Protein AF-A0A5K1GV53-F1 (afdb_monomer_lite)

Structure (mmCIF, N/CA/C/O backbone):
data_AF-A0A5K1GV53-F1
#
_entry.id   AF-A0A5K1GV53-F1
#
loop_
_atom_site.group_PDB
_atom_site.id
_atom_site.type_symbol
_atom_site.label_atom_id
_atom_site.label_alt_id
_atom_site.label_comp_id
_atom_site.label_asym_id
_atom_site.label_entity_id
_atom_site.label_seq_id
_atom_site.pdbx_PDB_ins_code
_atom_site.Cartn_x
_atom_site.Cartn_y
_atom_site.Cartn_z
_atom_site.occupancy
_atom_site.B_iso_or_equiv
_atom_site.auth_seq_id
_atom_site.auth_comp_id
_atom_site.auth_asym_id
_atom_site.auth_atom_id
_atom_site.pdbx_PDB_model_num
ATOM 1 N N . PRO A 1 1 ? -1.101 -11.400 -3.981 1.00 77.00 1 PRO A N 1
ATOM 2 C CA . PRO A 1 1 ? -1.711 -11.163 -2.645 1.00 77.00 1 PRO A CA 1
ATOM 3 C C . PRO A 1 1 ? -2.270 -9.737 -2.499 1.00 77.00 1 PRO A C 1
ATOM 5 O O . PRO A 1 1 ? -3.432 -9.597 -2.149 1.00 77.00 1 PRO A O 1
ATOM 8 N N . THR A 1 2 ? -1.494 -8.695 -2.830 1.00 80.88 2 THR A N 1
ATOM 9 C CA . THR A 1 2 ? -1.907 -7.278 -2.700 1.00 80.88 2 THR A CA 1
ATOM 10 C C . THR A 1 2 ? -3.130 -6.908 -3.546 1.00 80.88 2 THR A C 1
ATOM 12 O O . THR A 1 2 ? -4.057 -6.297 -3.035 1.00 80.88 2 THR A O 1
ATOM 15 N N . VAL A 1 3 ? -3.178 -7.340 -4.811 1.00 83.06 3 VAL A N 1
ATOM 16 C CA . VAL A 1 3 ? -4.328 -7.118 -5.715 1.00 83.06 3 VAL A CA 1
ATOM 17 C C . VAL A 1 3 ? -5.600 -7.756 -5.157 1.00 83.06 3 VAL A C 1
ATOM 19 O O . VAL A 1 3 ? -6.610 -7.080 -5.032 1.00 83.06 3 VAL A O 1
ATOM 22 N N . ALA A 1 4 ? -5.525 -9.018 -4.726 1.00 87.88 4 ALA A N 1
ATOM 23 C CA . ALA A 1 4 ? -6.665 -9.727 -4.144 1.00 87.88 4 ALA A CA 1
ATOM 24 C C . ALA A 1 4 ? -7.182 -9.062 -2.854 1.00 87.88 4 ALA A C 1
ATOM 26 O O . ALA A 1 4 ? -8.382 -9.044 -2.602 1.00 87.88 4 ALA A O 1
ATOM 27 N N . ALA A 1 5 ? -6.290 -8.491 -2.040 1.00 87.88 5 ALA A N 1
ATOM 28 C CA . ALA A 1 5 ? -6.681 -7.744 -0.848 1.00 87.88 5 ALA A CA 1
ATOM 29 C C . ALA A 1 5 ? -7.381 -6.417 -1.205 1.00 87.88 5 ALA A C 1
ATOM 31 O O . ALA A 1 5 ? -8.389 -6.081 -0.585 1.00 87.88 5 ALA A O 1
ATOM 32 N N . ILE A 1 6 ? -6.917 -5.722 -2.251 1.00 88.19 6 ILE A N 1
ATOM 33 C CA . ILE A 1 6 ? -7.584 -4.524 -2.783 1.00 88.19 6 ILE A CA 1
ATOM 34 C C . ILE A 1 6 ? -8.966 -4.875 -3.349 1.00 88.19 6 ILE A C 1
ATOM 36 O O . ILE A 1 6 ? -9.950 -4.213 -3.036 1.00 88.19 6 ILE A O 1
ATOM 40 N N . GLU A 1 7 ? -9.069 -5.943 -4.140 1.00 88.31 7 GLU A N 1
ATOM 41 C CA . GLU A 1 7 ? -10.346 -6.404 -4.699 1.00 88.31 7 GLU A CA 1
ATOM 42 C C . GLU A 1 7 ? -11.341 -6.818 -3.607 1.00 88.31 7 GLU A C 1
ATOM 44 O O . GLU A 1 7 ? -12.541 -6.593 -3.748 1.00 88.31 7 GLU A O 1
ATOM 49 N N . ALA A 1 8 ? -10.841 -7.347 -2.487 1.00 91.75 8 ALA A N 1
ATOM 50 C CA . ALA A 1 8 ? -11.625 -7.671 -1.299 1.00 91.75 8 ALA A CA 1
ATOM 51 C C . ALA A 1 8 ? -11.963 -6.452 -0.411 1.00 91.75 8 ALA A C 1
A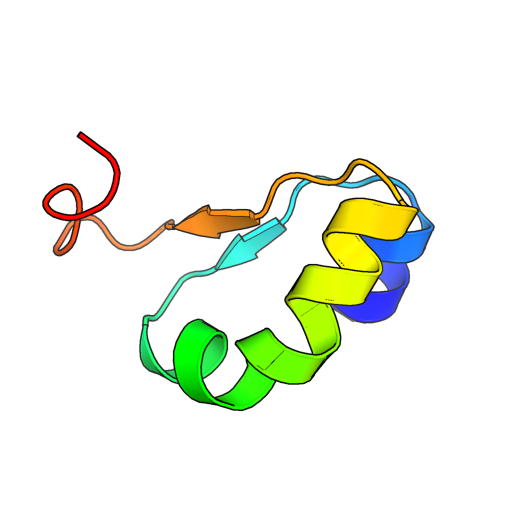TOM 53 O O . ALA A 1 8 ? -12.532 -6.631 0.670 1.00 91.75 8 ALA A O 1
ATOM 54 N N . GLY A 1 9 ? -11.601 -5.231 -0.825 1.00 88.88 9 GLY A N 1
ATOM 55 C CA . GLY A 1 9 ? -11.897 -4.000 -0.090 1.00 88.88 9 GLY A CA 1
ATOM 56 C C . GLY A 1 9 ? -11.102 -3.851 1.210 1.00 88.88 9 GLY A C 1
ATOM 57 O O . GLY A 1 9 ? -11.594 -3.256 2.167 1.00 88.88 9 GLY A O 1
ATOM 58 N N . LYS A 1 10 ? -9.911 -4.455 1.302 1.00 89.19 10 LYS A N 1
ATOM 59 C CA . LYS A 1 10 ? -9.060 -4.391 2.495 1.00 89.19 10 LYS A CA 1
ATOM 60 C C . LYS A 1 10 ? -8.001 -3.316 2.336 1.00 89.19 10 LYS A C 1
ATOM 62 O O . LYS A 1 10 ? -7.237 -3.357 1.377 1.00 89.19 10 LYS A O 1
ATOM 67 N N . ASP A 1 11 ? -7.923 -2.423 3.318 1.00 86.88 11 ASP A N 1
ATOM 68 C CA . ASP A 1 11 ? -6.841 -1.446 3.423 1.00 86.88 11 ASP A CA 1
ATOM 69 C C . ASP A 1 11 ? -5.478 -2.143 3.461 1.00 86.88 11 ASP A C 1
ATOM 71 O O . ASP A 1 11 ? -5.290 -3.171 4.119 1.00 86.88 11 ASP A O 1
ATOM 75 N N . ILE A 1 12 ? -4.529 -1.582 2.716 1.00 85.75 12 ILE A N 1
ATOM 76 C CA . ILE A 1 12 ? -3.199 -2.150 2.524 1.00 85.75 12 ILE A CA 1
ATOM 77 C C . ILE A 1 12 ? -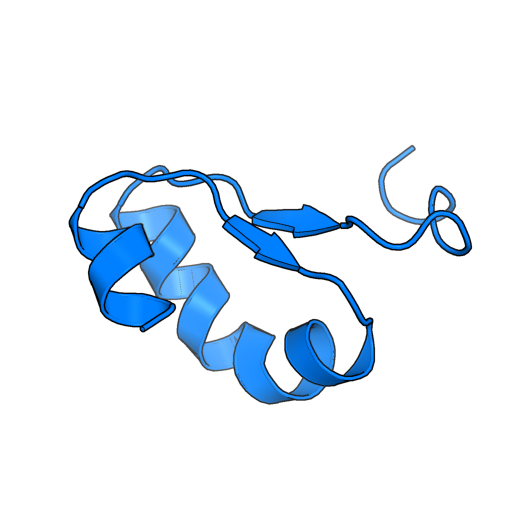2.189 -1.287 3.261 1.00 85.75 12 ILE A C 1
ATOM 79 O O . ILE A 1 12 ? -2.042 -0.106 2.960 1.00 85.75 12 ILE A O 1
ATOM 83 N N . ALA A 1 13 ? -1.443 -1.895 4.175 1.00 84.44 13 ALA A N 1
ATOM 84 C CA . ALA A 1 13 ? -0.280 -1.276 4.789 1.00 84.44 13 ALA A CA 1
ATOM 85 C C . ALA A 1 13 ? 0.983 -1.703 4.018 1.00 84.44 13 ALA A C 1
ATOM 87 O O . ALA A 1 13 ? 1.299 -2.893 3.959 1.00 84.44 13 ALA A O 1
ATOM 88 N N . LEU A 1 14 ? 1.684 -0.759 3.387 1.00 78.31 14 LEU A N 1
ATOM 89 C CA . LEU A 1 14 ? 2.930 -1.026 2.662 1.00 78.31 14 LEU A CA 1
ATOM 90 C C . LEU A 1 14 ? 4.137 -0.720 3.546 1.00 78.31 14 LEU A C 1
ATOM 92 O O . LEU A 1 14 ? 4.305 0.404 4.009 1.00 78.31 14 LEU A O 1
ATOM 96 N N . ALA A 1 15 ? 4.981 -1.730 3.751 1.00 71.25 15 ALA A N 1
ATOM 97 C CA . ALA A 1 15 ? 6.108 -1.682 4.680 1.00 71.25 15 ALA A CA 1
ATOM 98 C C . ALA A 1 15 ? 7.346 -0.938 4.163 1.00 71.25 15 ALA A C 1
ATOM 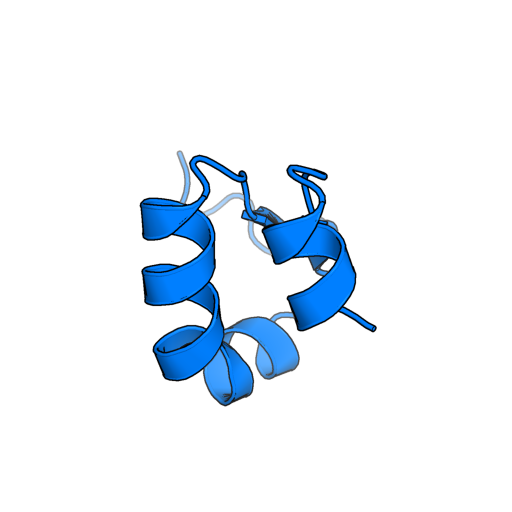100 O O . ALA A 1 15 ? 8.240 -0.680 4.952 1.00 71.25 15 ALA A O 1
ATOM 101 N N . ASN A 1 16 ? 7.433 -0.624 2.868 1.00 70.25 16 ASN A N 1
ATOM 102 C CA . ASN A 1 16 ? 8.637 -0.046 2.271 1.00 70.25 16 ASN A CA 1
ATOM 103 C C . ASN A 1 16 ? 8.325 0.844 1.056 1.00 70.25 16 ASN A C 1
ATOM 105 O O . ASN A 1 16 ? 7.410 0.583 0.264 1.00 70.25 16 ASN A O 1
ATOM 109 N N . LYS A 1 17 ? 9.127 1.900 0.889 1.00 69.25 17 LYS A N 1
ATOM 110 C CA . LYS A 1 17 ? 8.950 2.926 -0.149 1.00 69.25 17 LYS A CA 1
ATOM 111 C C . LYS A 1 17 ? 9.156 2.371 -1.557 1.00 69.25 17 LYS A C 1
ATOM 113 O O . LYS A 1 17 ? 8.449 2.753 -2.486 1.00 69.25 17 LYS A O 1
ATOM 118 N N . GLU A 1 18 ? 10.095 1.447 -1.720 1.00 76.19 18 GLU A N 1
ATOM 119 C CA . GLU A 1 18 ? 10.446 0.838 -3.003 1.00 76.19 18 GLU A CA 1
ATOM 120 C C . GLU A 1 18 ? 9.251 0.095 -3.600 1.00 76.19 18 GLU A C 1
ATOM 122 O O . GLU A 1 18 ? 9.023 0.164 -4.806 1.00 76.19 18 GLU A O 1
ATOM 127 N N . THR A 1 19 ? 8.435 -0.555 -2.764 1.00 71.31 19 THR A N 1
ATOM 128 C CA . THR A 1 19 ? 7.232 -1.261 -3.218 1.00 71.31 19 THR A CA 1
ATOM 129 C C . THR A 1 19 ? 6.131 -0.296 -3.647 1.00 71.31 19 THR A C 1
ATOM 131 O O . THR A 1 19 ? 5.443 -0.572 -4.631 1.00 71.31 19 THR A O 1
ATOM 134 N N . LEU A 1 20 ? 5.994 0.859 -2.987 1.00 72.56 20 LEU A N 1
ATOM 135 C CA . LEU A 1 20 ? 5.092 1.913 -3.455 1.00 72.56 20 LEU A CA 1
ATOM 136 C C . LEU A 1 20 ? 5.590 2.542 -4.763 1.00 72.56 20 LEU A C 1
ATOM 138 O O . LEU A 1 20 ? 4.784 2.812 -5.641 1.00 72.56 20 LEU A O 1
ATOM 142 N N . ILE A 1 21 ? 6.895 2.743 -4.937 1.00 74.31 21 ILE A N 1
ATOM 143 C CA . ILE A 1 21 ? 7.449 3.333 -6.165 1.00 74.31 21 ILE A CA 1
ATOM 144 C C . ILE A 1 21 ? 7.333 2.362 -7.348 1.00 74.31 21 ILE A C 1
ATOM 146 O O . ILE A 1 21 ? 6.885 2.751 -8.423 1.00 74.31 21 ILE A O 1
ATOM 150 N N . ALA A 1 22 ? 7.700 1.094 -7.154 1.00 76.94 22 ALA A N 1
ATOM 151 C CA . ALA A 1 22 ? 7.682 0.087 -8.212 1.00 76.94 22 ALA A CA 1
ATOM 152 C C . ALA A 1 22 ? 6.260 -0.385 -8.555 1.00 76.94 22 ALA A C 1
ATOM 154 O O . ALA A 1 22 ? 5.935 -0.592 -9.722 1.00 76.94 22 ALA A O 1
ATOM 155 N N . GLY A 1 23 ? 5.407 -0.568 -7.543 1.00 76.62 23 GLY A N 1
ATOM 156 C CA . GLY A 1 23 ? 4.040 -1.060 -7.715 1.00 76.62 23 GLY A CA 1
ATOM 157 C C . GLY A 1 23 ? 2.992 0.043 -7.862 1.00 76.62 23 GLY A C 1
ATOM 158 O O . GLY A 1 23 ? 1.932 -0.204 -8.434 1.00 76.62 23 GLY A O 1
ATOM 159 N N . GLY A 1 24 ? 3.269 1.255 -7.377 1.00 81.06 24 GLY A N 1
ATOM 160 C CA . GLY A 1 24 ? 2.326 2.375 -7.271 1.00 81.06 24 GLY A CA 1
ATOM 161 C C . GLY A 1 24 ? 1.516 2.657 -8.531 1.00 81.06 24 GLY A C 1
ATOM 162 O O . GLY A 1 24 ? 0.290 2.695 -8.432 1.00 81.06 24 GLY A O 1
ATOM 163 N N . PRO A 1 25 ? 2.134 2.773 -9.720 1.00 84.31 25 PRO A N 1
ATOM 164 C CA . PRO A 1 25 ? 1.399 3.027 -10.959 1.00 84.31 25 PRO A CA 1
ATOM 165 C C . PRO A 1 25 ? 0.325 1.978 -11.283 1.00 84.31 25 PRO A C 1
ATOM 167 O O . PRO A 1 25 ? -0.644 2.291 -11.967 1.00 84.31 25 PRO A O 1
ATOM 170 N N . PHE A 1 26 ? 0.471 0.747 -10.782 1.00 84.75 26 PHE A N 1
ATOM 171 C CA . PHE A 1 26 ? -0.493 -0.334 -10.979 1.00 84.75 26 PHE A CA 1
ATOM 172 C C . PHE A 1 26 ? -1.487 -0.468 -9.816 1.00 84.75 26 PHE A C 1
ATOM 174 O O . PHE A 1 26 ? -2.688 -0.617 -10.044 1.00 84.75 26 PHE A O 1
ATOM 181 N N . VAL A 1 27 ? -1.022 -0.394 -8.563 1.00 84.44 27 VAL A N 1
ATOM 182 C CA . VAL A 1 27 ? -1.903 -0.566 -7.393 1.00 84.44 27 VAL A CA 1
ATOM 183 C C . VAL A 1 27 ? -2.698 0.683 -7.021 1.00 84.44 27 VAL A C 1
ATOM 185 O O . VAL A 1 27 ? -3.798 0.525 -6.506 1.00 84.44 27 VAL A O 1
ATOM 188 N N . LEU A 1 28 ? -2.222 1.903 -7.299 1.00 86.25 28 LEU A N 1
ATOM 189 C CA . LEU A 1 28 ? -2.956 3.134 -6.963 1.00 86.25 28 LEU A CA 1
ATOM 190 C C . LEU A 1 28 ? -4.273 3.281 -7.747 1.00 86.25 28 LEU A C 1
ATOM 192 O O . LEU A 1 28 ? -5.298 3.531 -7.108 1.00 86.25 28 LEU A O 1
ATOM 196 N N . PRO A 1 29 ? -4.321 3.064 -9.081 1.00 90.06 29 PRO A N 1
ATOM 197 C CA . PRO A 1 29 ? -5.588 3.087 -9.814 1.00 90.06 29 PRO A CA 1
ATOM 198 C C . PRO A 1 29 ? -6.570 2.020 -9.321 1.00 90.06 29 PRO A C 1
ATOM 200 O O . PRO A 1 29 ? -7.773 2.268 -9.237 1.00 90.06 29 PRO A O 1
ATOM 203 N N . LEU A 1 30 ? -6.060 0.837 -8.965 1.00 89.38 30 LEU A N 1
ATOM 204 C CA . LEU A 1 30 ? -6.879 -0.256 -8.452 1.00 89.38 30 LEU A CA 1
ATOM 205 C C . LEU A 1 30 ? -7.422 0.059 -7.051 1.00 89.38 30 LEU A C 1
ATOM 207 O O . LEU A 1 30 ? -8.611 -0.114 -6.801 1.00 89.38 30 LEU A O 1
ATOM 211 N N . ALA A 1 31 ? -6.584 0.585 -6.159 1.00 89.44 31 ALA A N 1
ATOM 212 C CA . ALA A 1 31 ? -6.989 1.019 -4.829 1.00 89.44 31 ALA A CA 1
ATOM 213 C C . ALA A 1 31 ? -8.048 2.129 -4.900 1.00 89.44 31 ALA A C 1
ATOM 215 O O . ALA A 1 31 ? -9.063 2.046 -4.215 1.00 89.44 31 ALA A O 1
ATOM 216 N N . HIS A 1 32 ? -7.887 3.099 -5.808 1.00 88.56 32 HIS A N 1
ATOM 217 C CA . HIS A 1 32 ? -8.898 4.129 -6.068 1.00 88.56 32 HIS A CA 1
ATOM 218 C C . HIS A 1 32 ? -10.219 3.533 -6.562 1.00 88.56 32 HIS A C 1
ATOM 220 O O . HIS A 1 32 ? -11.282 3.887 -6.054 1.00 88.56 32 HIS A O 1
ATOM 226 N N . LYS A 1 33 ? -10.165 2.604 -7.523 1.00 92.56 33 LYS A N 1
ATOM 227 C CA . LYS A 1 33 ? -11.355 1.934 -8.064 1.00 92.56 33 LYS A CA 1
ATOM 228 C C . LYS A 1 33 ? -12.131 1.170 -6.988 1.00 92.56 33 LYS A C 1
ATOM 230 O O . LYS A 1 33 ? -13.357 1.173 -7.013 1.00 92.56 33 LYS A O 1
ATOM 235 N N . HIS A 1 34 ? -11.424 0.525 -6.065 1.00 91.81 34 HIS A N 1
ATOM 236 C CA . HIS A 1 34 ? -12.014 -0.283 -4.996 1.00 91.81 34 HIS A CA 1
ATOM 237 C C . HIS A 1 34 ? -12.212 0.488 -3.679 1.00 91.81 34 HIS A C 1
ATOM 239 O O . HIS A 1 34 ? -12.625 -0.109 -2.690 1.00 91.81 34 HIS A O 1
ATOM 245 N N . GLN A 1 35 ? -11.949 1.803 -3.662 1.00 92.00 35 GLN A N 1
ATOM 246 C CA . GLN A 1 35 ? -12.029 2.669 -2.474 1.00 92.00 35 GLN A CA 1
ATOM 247 C C . GLN A 1 35 ? -11.212 2.159 -1.274 1.00 92.00 35 GLN A C 1
ATOM 249 O O . GLN A 1 35 ? -11.587 2.338 -0.117 1.00 92.00 35 GLN A O 1
ATOM 254 N N . VAL A 1 36 ? -10.074 1.539 -1.568 1.00 91.38 36 VAL A N 1
ATOM 255 C CA . VAL A 1 36 ? -9.142 0.977 -0.592 1.00 91.38 36 VAL A CA 1
ATOM 256 C C . VAL A 1 36 ? -8.044 1.985 -0.287 1.00 91.38 36 VAL A C 1
ATOM 258 O O . VAL A 1 36 ? -7.500 2.614 -1.196 1.00 91.38 36 VAL A O 1
ATOM 261 N N . LYS A 1 37 ? -7.674 2.124 0.988 1.00 85.94 37 LYS A N 1
ATOM 262 C CA . LYS A 1 37 ? -6.567 2.993 1.395 1.00 85.94 37 LYS A CA 1
ATOM 263 C C . LYS A 1 37 ? -5.248 2.238 1.342 1.00 85.94 37 LYS A C 1
ATOM 265 O O . LYS A 1 37 ? -5.146 1.094 1.784 1.00 85.94 37 LYS A O 1
ATOM 270 N N . ILE A 1 38 ? -4.221 2.916 0.840 1.00 84.75 38 ILE A N 1
ATOM 271 C CA . ILE A 1 38 ? -2.836 2.466 0.954 1.00 84.75 38 ILE A CA 1
ATOM 272 C C . ILE A 1 38 ? -2.170 3.319 2.029 1.00 84.75 38 ILE A C 1
ATOM 274 O O . ILE A 1 38 ? -2.040 4.531 1.871 1.00 84.75 38 ILE A O 1
ATOM 278 N N . LEU A 1 39 ? -1.786 2.682 3.130 1.00 82.56 39 LEU A N 1
ATOM 279 C CA . LEU A 1 39 ? -1.154 3.311 4.281 1.00 82.56 39 LEU A CA 1
ATOM 280 C C . LEU A 1 39 ? 0.345 2.979 4.278 1.00 82.56 39 LEU A C 1
ATOM 282 O O . LEU A 1 39 ? 0.703 1.807 4.134 1.00 82.56 39 LEU A O 1
ATOM 286 N N . PRO A 1 40 ? 1.240 3.963 4.438 1.00 73.69 40 PRO A N 1
ATOM 287 C CA . PRO A 1 40 ? 2.645 3.675 4.682 1.00 73.69 40 PRO A CA 1
ATOM 288 C C . PRO A 1 40 ? 2.793 3.084 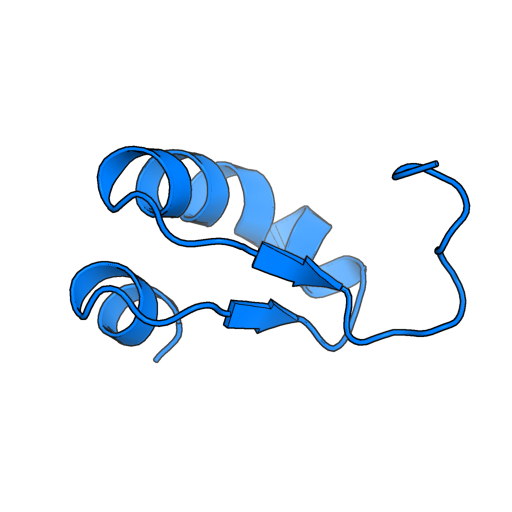6.092 1.00 73.69 40 PRO A C 1
ATOM 290 O O . PR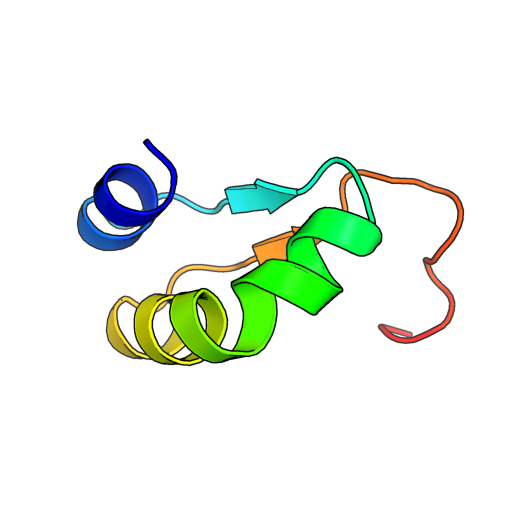O A 1 40 ? 2.348 3.682 7.067 1.00 73.69 40 PRO A O 1
ATOM 293 N N . ALA A 1 41 ? 3.390 1.900 6.201 1.00 68.81 41 ALA A N 1
ATOM 294 C CA . ALA A 1 41 ? 3.735 1.288 7.486 1.00 68.81 41 ALA A CA 1
ATOM 295 C C . ALA A 1 41 ? 5.151 1.657 7.951 1.00 68.81 41 ALA A C 1
ATOM 297 O O . ALA A 1 41 ? 5.482 1.426 9.111 1.00 68.81 41 ALA A O 1
ATOM 298 N N . ASP A 1 42 ? 5.970 2.235 7.069 1.00 65.94 42 ASP A N 1
ATOM 299 C CA . ASP A 1 42 ? 7.317 2.682 7.409 1.00 65.94 42 ASP A CA 1
ATOM 300 C C . ASP A 1 42 ? 7.302 4.094 8.013 1.00 65.94 42 ASP A C 1
ATOM 302 O O . ASP A 1 42 ? 6.839 5.061 7.399 1.00 65.94 42 ASP A O 1
ATOM 306 N N . SER A 1 43 ? 7.808 4.194 9.241 1.00 56.28 43 SER A N 1
ATOM 307 C CA . SER A 1 43 ? 7.802 5.388 10.087 1.00 56.28 43 SER A CA 1
ATOM 308 C C . SER A 1 43 ? 8.791 6.479 9.659 1.00 56.28 43 SER A C 1
ATOM 310 O O . SER A 1 43 ? 8.766 7.565 10.234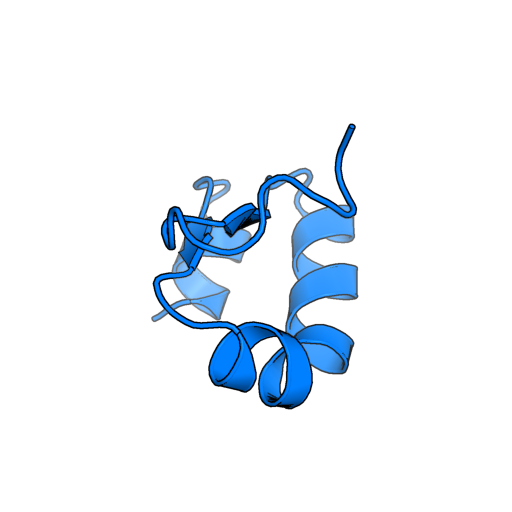 1.00 56.28 43 SER A O 1
ATOM 312 N N . GLU A 1 44 ? 9.641 6.241 8.656 1.00 57.44 44 GLU A N 1
ATOM 313 C CA . GLU A 1 44 ? 10.638 7.230 8.215 1.00 57.44 44 GLU A CA 1
ATOM 314 C C . GLU A 1 44 ? 10.094 8.304 7.249 1.00 57.44 44 GLU A C 1
ATOM 316 O O . GLU A 1 44 ? 10.776 9.296 7.001 1.00 57.44 44 GLU A O 1
ATOM 321 N N . HIS A 1 45 ? 8.867 8.171 6.718 1.00 51.94 45 HIS A N 1
ATOM 322 C CA . HIS A 1 45 ? 8.327 9.109 5.714 1.00 51.94 45 HIS A CA 1
ATOM 323 C C . HIS A 1 45 ? 6.908 9.643 5.998 1.00 51.94 45 HIS A C 1
ATOM 325 O O . HIS A 1 45 ? 6.096 9.800 5.085 1.00 51.94 45 HIS A O 1
ATOM 331 N N . SER A 1 46 ? 6.648 10.099 7.229 1.00 44.78 46 SER A N 1
ATOM 332 C CA . SER A 1 46 ? 5.530 11.021 7.545 1.00 44.78 46 SER A CA 1
ATOM 333 C C . SER A 1 46 ? 5.703 12.450 6.979 1.00 44.78 46 SER A C 1
ATOM 335 O O . SER A 1 46 ? 5.099 13.388 7.493 1.00 44.78 46 SER A O 1
ATOM 337 N N . ALA A 1 47 ? 6.526 12.653 5.942 1.00 45.97 47 ALA A N 1
ATOM 338 C CA . ALA A 1 47 ? 6.900 13.980 5.430 1.00 45.97 47 ALA A CA 1
ATOM 339 C C . ALA A 1 47 ? 6.216 14.391 4.107 1.00 45.97 47 ALA A C 1
ATOM 341 O O . ALA A 1 47 ? 6.406 15.517 3.665 1.00 45.97 47 ALA A O 1
ATOM 342 N N . ILE A 1 48 ? 5.436 13.511 3.463 1.00 50.72 48 ILE A N 1
ATOM 343 C CA . ILE A 1 48 ? 4.707 13.832 2.210 1.00 50.72 48 ILE A CA 1
ATOM 344 C C . ILE A 1 48 ? 3.174 13.740 2.368 1.00 50.72 48 ILE A C 1
ATOM 346 O O . ILE A 1 48 ? 2.439 14.237 1.523 1.00 50.72 48 ILE A O 1
ATOM 350 N N . PHE A 1 49 ? 2.679 13.152 3.463 1.00 49.16 49 PHE A N 1
ATOM 351 C CA . PHE A 1 49 ? 1.242 13.039 3.766 1.00 49.16 49 PHE A CA 1
ATOM 352 C C . PHE A 1 49 ? 0.775 13.951 4.923 1.00 49.16 49 PHE A C 1
ATOM 354 O O . PHE A 1 49 ? -0.338 13.767 5.416 1.00 49.16 49 PHE A O 1
ATOM 361 N N . GLN A 1 50 ? 1.610 14.910 5.350 1.00 41.00 50 GLN A N 1
ATOM 362 C CA . GLN A 1 50 ? 1.216 16.038 6.212 1.00 41.00 50 GLN A CA 1
ATOM 363 C C . GLN A 1 50 ? 0.971 17.285 5.369 1.00 41.00 50 GLN A C 1
ATOM 365 O O . GLN A 1 50 ? 1.778 17.515 4.441 1.00 41.00 50 GLN A O 1
#

Sequence (50 aa):
PTVAAIEAGKDIALANKETLIAGGPFVLPLAHKHQVKILPADSEHSAIFQ

Organism: NCBI:txid210225

pLDDT: mean 77.24, std 14.02, range [41.0, 92.56]

Radius of gyration: 10.64 Å; chains: 1; bounding box: 23×27×21 Å

Foldseek 3Di:
DLLVCLVVQHAAEDADPVCCVVCVVPVVVSNVVSVHHYHHPHPPPPPPVD

Secondary structure (DSSP, 8-state):
-HHHHHHTT--EEE--HHHHHHHHHHHHHHHHHTT--EEE--GGGTTS--

InterPro domains:
  IPR003821 1-deoxy-D-xylulose 5-phosphate reductoisomerase [PTHR30525] (1-50)
  IPR013512 1-deoxy-D-xylulose 5-phosphate reductoisomerase, N-terminal [PF02670] (1-24)
  IPR036291 NAD(P)-binding domain superfamily [SSF51735] (1-42)